Protein AF-D4MS73-F1 (afdb_monomer_lite)

Radius of gyration: 12.59 Å; chains: 1; bounding box: 32×25×39 Å

pLDDT: mean 91.41, std 13.33, range [32.91, 98.06]

Sequence (89 aa):
MLWYNETGRSRLDEIVQKLNSRGVTRCWIRSDGICSYRTAKGFRRIGIFYGYPGKLSALIAGLMREDGLTVMEQKRYLRLSWGREEEAA

Structure (mmCIF, N/CA/C/O backbone):
data_AF-D4MS73-F1
#
_entry.id   AF-D4MS73-F1
#
loop_
_atom_site.group_PDB
_atom_site.id
_atom_site.type_symbol
_atom_site.label_atom_id
_atom_site.label_alt_id
_atom_site.label_comp_id
_atom_site.label_asym_id
_atom_site.label_entity_id
_atom_site.label_seq_id
_atom_site.pdbx_PDB_ins_code
_atom_site.Cartn_x
_atom_site.Cartn_y
_atom_site.Cartn_z
_atom_site.occupancy
_atom_site.B_iso_or_equiv
_atom_site.auth_seq_id
_atom_site.auth_comp_id
_atom_site.auth_asym_id
_atom_site.auth_atom_id
_atom_site.pdbx_PDB_model_num
ATOM 1 N N . MET A 1 1 ? 13.932 1.291 -7.762 1.00 78.06 1 MET A N 1
ATOM 2 C CA . MET A 1 1 ? 13.192 1.067 -9.032 1.00 78.06 1 MET A CA 1
ATOM 3 C C . MET A 1 1 ? 12.577 2.385 -9.475 1.00 78.06 1 MET A C 1
ATOM 5 O O . MET A 1 1 ? 11.993 3.040 -8.622 1.00 78.06 1 MET A O 1
ATOM 9 N N . LEU A 1 2 ? 12.666 2.744 -10.764 1.00 90.56 2 LEU A N 1
ATOM 10 C CA . LEU A 1 2 ? 12.183 4.030 -11.293 1.00 90.56 2 LEU A CA 1
ATOM 11 C C . LEU A 1 2 ? 10.715 4.317 -10.923 1.00 90.56 2 LEU A C 1
ATOM 13 O O . LEU A 1 2 ? 10.435 5.305 -10.258 1.00 90.56 2 LEU A O 1
ATOM 17 N N . TRP A 1 3 ? 9.802 3.382 -11.219 1.00 95.31 3 TRP A N 1
ATOM 18 C CA . TRP A 1 3 ? 8.367 3.559 -10.955 1.00 95.31 3 TRP A CA 1
ATOM 19 C C . TRP A 1 3 ? 8.042 3.882 -9.488 1.00 95.31 3 TRP A C 1
ATOM 21 O O . TRP A 1 3 ? 7.258 4.793 -9.214 1.00 95.31 3 TRP A O 1
ATOM 31 N N . TYR A 1 4 ? 8.641 3.152 -8.538 1.00 95.88 4 TYR A N 1
ATOM 32 C CA . TYR A 1 4 ? 8.366 3.362 -7.114 1.00 95.88 4 TYR A CA 1
ATOM 33 C C . TYR A 1 4 ? 8.856 4.734 -6.646 1.00 95.88 4 TYR A C 1
ATOM 35 O O . TYR A 1 4 ? 8.120 5.435 -5.958 1.00 95.88 4 TYR A O 1
ATOM 43 N N . ASN A 1 5 ? 10.052 5.137 -7.078 1.00 93.62 5 ASN A N 1
ATOM 44 C CA . ASN A 1 5 ? 10.648 6.413 -6.692 1.00 93.62 5 ASN A CA 1
ATOM 45 C C . ASN A 1 5 ? 9.936 7.615 -7.332 1.00 93.62 5 ASN A C 1
ATOM 47 O O . ASN A 1 5 ? 9.844 8.659 -6.697 1.00 93.62 5 ASN A O 1
ATOM 51 N N . GLU A 1 6 ? 9.429 7.479 -8.559 1.00 94.94 6 GLU A N 1
ATOM 52 C CA . GLU A 1 6 ? 8.783 8.582 -9.281 1.00 94.94 6 GLU A CA 1
ATOM 53 C C . GLU A 1 6 ? 7.301 8.757 -8.936 1.00 94.94 6 GLU A C 1
ATOM 55 O O . GLU A 1 6 ? 6.814 9.880 -8.859 1.00 94.94 6 GLU A O 1
ATOM 60 N N . THR A 1 7 ? 6.558 7.660 -8.755 1.00 95.81 7 THR A N 1
ATOM 61 C CA . THR A 1 7 ? 5.088 7.724 -8.618 1.00 95.81 7 THR A CA 1
ATOM 62 C C . THR A 1 7 ? 4.539 6.835 -7.509 1.00 95.81 7 THR A C 1
ATOM 64 O O . THR A 1 7 ? 3.613 7.231 -6.798 1.00 95.81 7 THR A O 1
ATOM 67 N N . GLY A 1 8 ? 5.104 5.637 -7.328 1.00 96.81 8 GLY A N 1
ATOM 68 C CA . GLY A 1 8 ? 4.585 4.641 -6.393 1.00 96.81 8 GLY A CA 1
ATOM 69 C C . GLY A 1 8 ? 4.601 5.103 -4.937 1.00 96.81 8 GLY A C 1
ATOM 70 O O . GLY A 1 8 ? 3.593 4.941 -4.249 1.00 96.81 8 GLY A O 1
ATOM 71 N N . ARG A 1 9 ? 5.706 5.709 -4.487 1.00 96.75 9 ARG A N 1
ATOM 72 C CA . ARG A 1 9 ? 5.892 6.174 -3.105 1.00 96.75 9 ARG A CA 1
ATOM 73 C C . ARG A 1 9 ? 4.914 7.290 -2.744 1.00 96.75 9 ARG A C 1
ATOM 75 O O . ARG A 1 9 ? 4.118 7.119 -1.830 1.00 96.75 9 ARG A O 1
ATOM 82 N N . SER A 1 10 ? 4.866 8.364 -3.536 1.00 97.19 10 SER A N 1
ATOM 83 C CA . SER A 1 10 ? 3.920 9.469 -3.307 1.00 97.19 10 SER A CA 1
ATOM 84 C C . SER A 1 10 ? 2.464 8.984 -3.296 1.00 97.19 10 SER A C 1
ATOM 86 O O . SER A 1 10 ? 1.676 9.360 -2.427 1.00 97.19 10 SER A O 1
ATOM 88 N N . ARG A 1 11 ? 2.103 8.062 -4.201 1.00 97.75 11 ARG A N 1
ATOM 89 C CA . ARG A 1 11 ? 0.757 7.480 -4.214 1.00 97.75 11 ARG A CA 1
ATOM 90 C C . ARG A 1 11 ? 0.464 6.619 -2.983 1.00 97.75 11 ARG A C 1
ATOM 92 O O . ARG A 1 11 ? -0.684 6.573 -2.531 1.00 97.75 11 ARG A O 1
ATOM 99 N N . LEU A 1 12 ? 1.464 5.911 -2.464 1.00 97.44 12 LEU A N 1
ATOM 100 C CA . LEU A 1 12 ? 1.335 5.138 -1.235 1.00 97.44 12 LEU A CA 1
ATOM 101 C C . LEU A 1 12 ? 1.088 6.066 -0.044 1.00 97.44 12 LEU A C 1
ATOM 103 O O . LEU A 1 12 ? 0.144 5.814 0.702 1.00 97.44 12 LEU A O 1
ATOM 107 N N . ASP A 1 13 ? 1.833 7.166 0.061 1.00 96.88 13 ASP A N 1
ATOM 108 C CA . ASP A 1 13 ? 1.674 8.164 1.124 1.00 96.88 13 ASP A CA 1
ATOM 109 C C . ASP A 1 13 ? 0.258 8.755 1.147 1.00 96.88 13 ASP A C 1
ATOM 111 O O . ASP A 1 13 ? -0.387 8.802 2.197 1.00 96.88 13 ASP A O 1
ATOM 115 N N . GLU A 1 14 ? -0.296 9.113 -0.016 1.00 97.81 14 GLU A N 1
ATOM 116 C CA . GLU A 1 14 ? -1.685 9.582 -0.123 1.00 97.81 14 GLU A CA 1
ATOM 117 C C . GLU A 1 14 ? -2.704 8.548 0.384 1.00 97.81 14 GLU A C 1
ATOM 119 O O . GLU A 1 14 ? -3.708 8.893 1.017 1.00 97.81 14 GLU A O 1
ATOM 124 N N . ILE A 1 15 ? -2.498 7.266 0.061 1.00 97.69 15 ILE A N 1
ATOM 125 C CA . ILE A 1 15 ? -3.384 6.179 0.495 1.00 97.69 15 ILE A CA 1
ATOM 126 C C . ILE A 1 15 ? -3.248 5.961 2.004 1.00 97.69 15 ILE A C 1
ATOM 128 O O . ILE A 1 15 ? -4.266 5.807 2.681 1.00 97.69 15 ILE A O 1
ATOM 132 N N . VAL A 1 16 ? -2.023 5.981 2.529 1.00 96.81 16 VAL A N 1
ATOM 133 C CA . VAL A 1 16 ? -1.727 5.859 3.960 1.00 96.81 16 VAL A CA 1
ATOM 134 C C . VAL A 1 16 ? -2.408 6.981 4.740 1.00 96.81 16 VAL A C 1
ATOM 136 O O . VAL A 1 16 ? -3.146 6.698 5.680 1.00 96.81 16 VAL A O 1
ATOM 139 N N . GLN A 1 17 ? -2.279 8.238 4.308 1.00 96.75 17 GLN A N 1
ATOM 140 C CA . GLN A 1 17 ? -2.953 9.377 4.945 1.00 96.75 17 GLN A CA 1
ATOM 141 C C . GLN A 1 17 ? -4.484 9.219 4.954 1.00 96.75 17 GLN A C 1
ATOM 143 O O . GLN A 1 17 ? -5.130 9.441 5.980 1.00 96.75 17 GLN A O 1
ATOM 148 N N . LYS A 1 18 ? -5.077 8.764 3.839 1.00 97.19 18 LYS A N 1
ATOM 149 C CA . LYS A 1 18 ? -6.527 8.498 3.738 1.00 97.19 18 LYS A CA 1
ATOM 150 C C . LYS A 1 18 ? -7.009 7.355 4.628 1.00 97.19 18 LYS A C 1
ATOM 152 O O . LYS A 1 18 ? -8.188 7.323 4.975 1.00 97.19 18 LYS A O 1
ATOM 157 N N . LEU A 1 19 ? -6.153 6.380 4.918 1.00 97.06 19 LEU A N 1
ATOM 158 C CA . LEU A 1 19 ? -6.475 5.261 5.801 1.00 97.06 19 LEU A CA 1
ATOM 159 C C . LEU A 1 19 ? -6.274 5.642 7.271 1.00 97.06 19 LEU A C 1
ATOM 161 O O . LEU A 1 19 ? -7.131 5.320 8.093 1.00 97.06 19 LEU A O 1
ATOM 165 N N . ASN A 1 20 ? -5.237 6.424 7.580 1.00 95.81 20 ASN A N 1
ATOM 166 C CA . ASN A 1 20 ? -4.996 6.968 8.916 1.00 95.81 20 ASN A CA 1
ATOM 167 C C . ASN A 1 20 ? -6.165 7.837 9.396 1.00 95.81 20 ASN A C 1
ATOM 169 O O . ASN A 1 20 ? -6.617 7.664 10.524 1.00 95.81 20 ASN A O 1
ATOM 173 N N . SER A 1 21 ? -6.745 8.680 8.531 1.00 95.50 21 SER A N 1
ATOM 174 C CA . SER A 1 21 ? -7.947 9.463 8.879 1.00 95.50 21 SER A CA 1
ATOM 175 C C . SER A 1 21 ? -9.191 8.610 9.173 1.00 95.50 21 SER A C 1
ATOM 177 O O . SER A 1 21 ? -10.201 9.126 9.644 1.00 95.50 21 SER A O 1
ATOM 179 N N . ARG A 1 22 ? -9.126 7.298 8.912 1.00 94.44 22 ARG A N 1
ATOM 180 C CA . ARG A 1 22 ? -10.172 6.303 9.194 1.00 94.44 22 ARG A CA 1
ATOM 181 C C . ARG A 1 22 ? -9.785 5.337 10.318 1.00 94.44 22 ARG A C 1
ATOM 183 O O . ARG A 1 22 ? -10.500 4.359 10.520 1.00 94.44 22 ARG A O 1
ATOM 190 N N . GLY A 1 23 ? -8.650 5.550 10.990 1.00 94.50 23 GLY A N 1
ATOM 191 C CA . GLY A 1 23 ? -8.115 4.622 11.992 1.00 94.50 23 GLY A CA 1
ATOM 192 C C . GLY A 1 23 ? -7.694 3.265 11.415 1.00 94.50 23 GLY A C 1
ATOM 193 O O . GLY A 1 23 ? -7.684 2.265 12.125 1.00 94.50 23 GLY A O 1
ATOM 194 N N . VAL A 1 24 ? -7.394 3.196 10.113 1.00 95.31 24 VAL A N 1
ATOM 195 C CA . VAL A 1 24 ? -6.980 1.963 9.436 1.00 95.31 24 VAL A CA 1
ATOM 196 C C . VAL A 1 24 ? -5.488 2.017 9.149 1.00 95.31 24 VAL A C 1
ATOM 198 O O . VAL A 1 24 ? -5.006 2.930 8.489 1.00 95.31 24 VAL A O 1
ATOM 201 N N . THR A 1 25 ? -4.771 0.986 9.577 1.00 96.38 25 THR A N 1
ATOM 202 C CA . THR A 1 25 ? -3.307 0.915 9.485 1.00 96.38 25 THR A CA 1
ATOM 203 C C . THR A 1 25 ? -2.802 -0.211 8.585 1.00 96.38 25 THR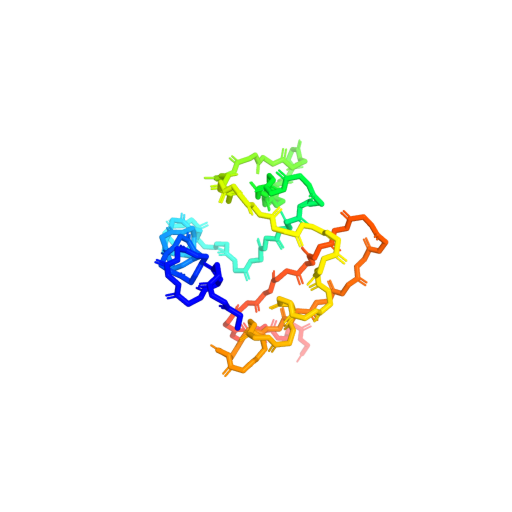 A C 1
ATOM 205 O O . THR A 1 25 ? -1.620 -0.551 8.597 1.00 96.38 25 THR A O 1
ATOM 208 N N . ARG A 1 26 ? -3.702 -0.851 7.826 1.00 96.44 26 ARG A N 1
ATOM 209 C CA . ARG A 1 26 ? -3.371 -1.984 6.953 1.00 96.44 26 ARG A CA 1
ATOM 210 C C . ARG A 1 26 ? -4.103 -1.907 5.617 1.00 96.44 26 ARG A C 1
ATOM 212 O O . ARG A 1 26 ? -5.288 -1.564 5.570 1.00 96.44 26 ARG A O 1
ATOM 219 N N . CYS A 1 27 ? -3.434 -2.301 4.539 1.00 97.56 27 CYS A N 1
ATOM 220 C CA . CYS A 1 27 ? -4.029 -2.406 3.208 1.00 97.56 27 CYS A CA 1
ATOM 221 C C . CYS A 1 27 ? -3.444 -3.572 2.395 1.00 97.56 27 CYS A C 1
ATOM 223 O O . CYS A 1 27 ? -2.483 -4.222 2.802 1.00 97.56 27 CYS A O 1
ATOM 225 N N . TRP A 1 28 ? -4.070 -3.871 1.258 1.00 97.19 28 TRP A N 1
ATOM 226 C CA . TRP A 1 28 ? -3.692 -4.945 0.348 1.00 97.19 28 TRP A CA 1
ATOM 227 C C . TRP A 1 28 ? -3.589 -4.417 -1.073 1.00 97.19 28 TRP A C 1
ATOM 229 O O . TRP A 1 28 ? -4.547 -3.828 -1.580 1.00 97.19 28 TRP A O 1
ATOM 239 N N . ILE A 1 29 ? -2.458 -4.682 -1.723 1.00 97.31 29 ILE A N 1
ATOM 240 C CA . ILE A 1 29 ? -2.203 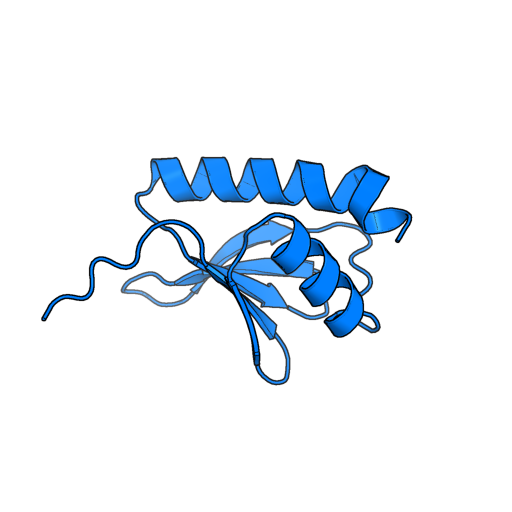-4.342 -3.122 1.00 97.31 29 ILE A CA 1
ATOM 241 C C . ILE A 1 29 ? -2.243 -5.624 -3.943 1.00 97.31 29 ILE A C 1
ATOM 243 O O . ILE A 1 29 ? -1.472 -6.552 -3.711 1.00 97.31 29 ILE A O 1
ATOM 247 N N . ARG A 1 30 ? -3.162 -5.679 -4.900 1.00 95.69 30 ARG A N 1
ATOM 248 C CA . ARG A 1 30 ? -3.242 -6.743 -5.906 1.00 95.69 30 ARG A CA 1
ATOM 249 C C . ARG A 1 30 ? -2.149 -6.599 -6.959 1.00 95.69 30 ARG A C 1
ATOM 251 O O . ARG A 1 30 ? -1.648 -5.505 -7.194 1.00 95.69 30 ARG A O 1
ATOM 258 N N . SER A 1 31 ? -1.873 -7.679 -7.687 1.00 93.56 31 SER A N 1
ATOM 259 C CA . SER A 1 31 ? -0.949 -7.669 -8.833 1.00 93.56 31 SER A CA 1
ATOM 260 C C . SER A 1 31 ? -1.316 -6.674 -9.948 1.00 93.56 31 SER A C 1
ATOM 262 O O . SER A 1 31 ? -0.452 -6.315 -10.738 1.00 93.56 31 SER A O 1
ATOM 264 N N . ASP A 1 32 ? -2.570 -6.223 -10.025 1.00 94.75 32 ASP A N 1
ATOM 265 C CA . ASP A 1 32 ? -3.053 -5.205 -10.973 1.00 94.75 32 ASP A CA 1
ATOM 266 C C . ASP A 1 32 ? -3.009 -3.767 -10.415 1.00 94.75 32 ASP A C 1
ATOM 268 O O . ASP A 1 32 ? -3.503 -2.836 -11.048 1.00 94.75 32 ASP A O 1
ATOM 272 N N . GLY A 1 33 ? -2.437 -3.567 -9.224 1.00 96.19 33 GLY A N 1
ATOM 273 C CA . GLY A 1 33 ? -2.286 -2.254 -8.598 1.00 96.19 33 GLY A CA 1
ATOM 274 C C . GLY A 1 33 ? -3.529 -1.750 -7.863 1.00 96.19 33 GLY A C 1
ATOM 275 O O . GLY A 1 33 ? -3.506 -0.642 -7.322 1.00 96.19 33 GLY A O 1
ATOM 276 N N . ILE A 1 34 ? -4.616 -2.527 -7.790 1.00 97.69 34 ILE A N 1
ATOM 277 C CA . ILE A 1 34 ? -5.773 -2.163 -6.964 1.00 97.69 34 ILE A CA 1
ATOM 278 C C . ILE A 1 34 ? -5.393 -2.271 -5.486 1.00 97.69 34 ILE A C 1
ATOM 280 O O . ILE A 1 34 ? -5.013 -3.342 -5.006 1.00 97.69 34 ILE A O 1
ATOM 284 N N . CYS A 1 35 ? -5.573 -1.170 -4.754 1.00 98.06 35 CYS A N 1
ATOM 285 C CA . CYS A 1 35 ? -5.358 -1.104 -3.316 1.00 98.06 35 CYS A CA 1
ATOM 286 C C . CYS A 1 35 ? -6.691 -1.132 -2.565 1.00 98.06 35 CYS A C 1
ATOM 288 O O . CYS A 1 35 ? -7.603 -0.343 -2.846 1.00 98.06 35 CYS A O 1
ATOM 290 N N . SER A 1 36 ? -6.802 -2.044 -1.603 1.00 97.94 36 SER A N 1
ATOM 291 C CA . SER A 1 36 ? -8.000 -2.252 -0.789 1.00 97.94 36 SER A CA 1
ATOM 292 C C . SER A 1 36 ? -7.668 -2.329 0.696 1.00 97.94 36 SER A C 1
ATOM 294 O O . SER A 1 36 ? -6.549 -2.645 1.078 1.00 97.94 36 SER A O 1
ATOM 296 N N . TYR A 1 37 ? -8.657 -2.088 1.547 1.00 97.25 37 TYR A N 1
ATOM 297 C CA . TYR A 1 37 ? -8.560 -2.267 2.995 1.00 97.25 37 TYR A CA 1
ATOM 298 C C . TYR A 1 37 ? -9.749 -3.087 3.502 1.00 97.25 37 TYR A C 1
ATOM 300 O O . TYR A 1 37 ? -10.782 -3.183 2.831 1.00 97.25 37 TYR A O 1
ATOM 308 N N . ARG A 1 38 ? -9.598 -3.716 4.671 1.00 94.38 38 ARG A N 1
ATOM 309 C CA . ARG A 1 38 ? -10.636 -4.566 5.266 1.00 94.38 38 ARG A CA 1
ATOM 310 C C . ARG A 1 38 ? -11.589 -3.729 6.120 1.00 94.38 38 ARG A C 1
ATOM 312 O O . ARG A 1 38 ? -11.162 -2.872 6.882 1.00 94.38 38 ARG A O 1
ATOM 319 N N . THR A 1 39 ? -12.878 -4.021 6.010 1.00 94.38 39 THR A N 1
ATOM 320 C CA . THR A 1 39 ? -13.956 -3.507 6.866 1.00 94.38 39 THR A CA 1
ATOM 321 C C . THR A 1 39 ? -14.747 -4.677 7.450 1.00 94.38 39 THR A C 1
ATOM 323 O O . THR A 1 39 ? -14.597 -5.812 6.991 1.00 94.38 39 THR A O 1
ATOM 326 N N . ALA A 1 40 ? -15.651 -4.409 8.397 1.00 92.25 40 ALA A N 1
ATOM 327 C CA . ALA A 1 40 ? -16.578 -5.421 8.915 1.00 92.25 40 ALA A CA 1
ATOM 328 C C . ALA A 1 40 ? -17.426 -6.087 7.810 1.00 92.25 40 ALA A C 1
ATOM 330 O O . ALA A 1 40 ? -17.767 -7.258 7.913 1.00 92.25 40 ALA A O 1
ATOM 331 N N . LYS A 1 41 ? -17.716 -5.364 6.717 1.00 93.81 41 LYS A N 1
ATOM 332 C CA . LYS A 1 41 ? -18.509 -5.849 5.571 1.00 93.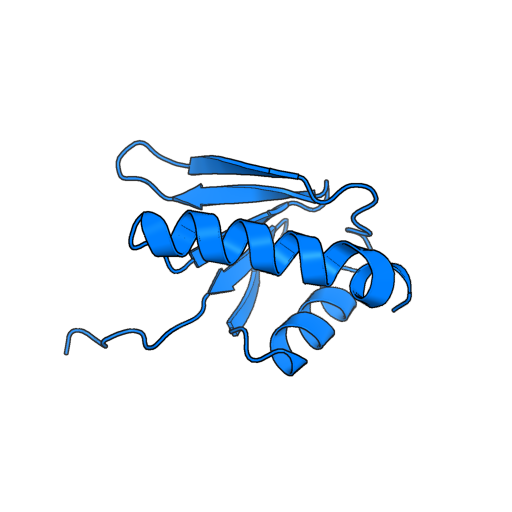81 41 LYS A CA 1
ATOM 333 C C . LYS A 1 41 ? -17.651 -6.428 4.433 1.00 93.81 41 LYS A C 1
ATOM 335 O O . LYS A 1 41 ? -18.145 -6.597 3.324 1.00 93.81 41 LYS A O 1
ATOM 340 N N . GLY A 1 42 ? -16.363 -6.680 4.673 1.00 94.62 42 GLY A N 1
ATOM 341 C CA . GLY A 1 42 ? -15.416 -7.168 3.665 1.00 94.62 42 GLY A CA 1
ATOM 342 C C . GLY A 1 42 ? -14.459 -6.090 3.149 1.00 94.62 42 GLY A C 1
ATOM 343 O O . GLY A 1 42 ? -14.239 -5.067 3.801 1.00 94.62 42 GLY A O 1
ATOM 344 N N . PHE A 1 43 ? -13.839 -6.335 1.994 1.00 95.12 43 PHE A N 1
ATOM 345 C CA . PHE A 1 43 ? -12.827 -5.443 1.420 1.00 95.12 43 PHE A CA 1
ATOM 346 C C . PHE A 1 43 ? -13.447 -4.273 0.655 1.00 95.12 43 PHE A C 1
ATOM 348 O O . PHE A 1 43 ? -14.414 -4.440 -0.085 1.00 95.12 43 PHE A O 1
ATOM 355 N N . ARG A 1 44 ? -12.851 -3.088 0.797 1.00 97.06 44 ARG A N 1
ATOM 356 C CA . ARG A 1 44 ? -13.203 -1.891 0.027 1.00 97.06 44 ARG A CA 1
ATOM 357 C C . ARG A 1 44 ? -11.973 -1.322 -0.659 1.00 97.06 44 ARG A C 1
ATOM 359 O O . ARG A 1 44 ? -10.902 -1.257 -0.059 1.00 97.06 44 ARG A O 1
ATOM 366 N N . ARG A 1 45 ? -12.138 -0.875 -1.903 1.00 97.25 45 ARG A N 1
ATOM 367 C CA . ARG A 1 45 ? -11.086 -0.194 -2.662 1.00 97.25 45 ARG A CA 1
ATOM 368 C C . ARG A 1 45 ? -10.849 1.206 -2.093 1.00 97.25 45 ARG A C 1
ATOM 370 O O . ARG A 1 45 ? -11.803 1.925 -1.805 1.00 97.25 45 ARG A O 1
ATOM 377 N N . ILE A 1 46 ? -9.582 1.590 -1.968 1.00 97.56 46 ILE A N 1
ATOM 378 C CA . ILE A 1 46 ? -9.161 2.926 -1.513 1.00 97.56 46 ILE A CA 1
ATOM 379 C C . ILE A 1 46 ? -8.317 3.666 -2.554 1.00 97.56 46 ILE A C 1
ATOM 381 O O . ILE A 1 46 ? -8.274 4.893 -2.557 1.00 97.56 46 ILE A O 1
ATOM 385 N N . GLY A 1 47 ? -7.691 2.938 -3.481 1.00 97.19 47 GLY A N 1
ATOM 386 C CA . GLY A 1 47 ? -6.848 3.543 -4.502 1.00 97.19 47 GLY A CA 1
ATOM 387 C C . GLY A 1 47 ? -6.458 2.582 -5.617 1.00 97.19 47 GLY A C 1
ATOM 388 O O . GLY A 1 47 ? -6.769 1.391 -5.582 1.00 97.19 47 GLY A O 1
ATOM 389 N N . ILE A 1 48 ? -5.792 3.143 -6.620 1.00 97.44 48 ILE A N 1
ATOM 390 C CA . ILE A 1 48 ? -5.077 2.420 -7.675 1.00 97.44 48 ILE A CA 1
ATOM 391 C C . ILE A 1 48 ? -3.661 2.985 -7.737 1.00 97.44 48 ILE A C 1
ATOM 393 O O . ILE A 1 48 ? -3.483 4.206 -7.653 1.00 97.44 48 ILE A O 1
ATOM 397 N N . PHE A 1 49 ? -2.701 2.082 -7.911 1.00 97.00 49 PHE A N 1
ATOM 398 C CA . PHE A 1 49 ? -1.330 2.350 -8.318 1.00 97.00 49 PHE A CA 1
ATOM 399 C C . PHE A 1 49 ? -1.229 2.217 -9.844 1.00 97.00 49 PHE A C 1
ATOM 401 O O . PHE A 1 49 ? -1.167 1.110 -10.378 1.00 97.00 49 PHE A O 1
ATOM 408 N N . TYR A 1 50 ? -1.280 3.337 -10.565 1.00 94.94 50 TYR A N 1
ATOM 409 C CA . TYR A 1 50 ? -1.188 3.316 -12.027 1.00 94.94 50 TYR A CA 1
ATOM 410 C C . TYR A 1 50 ? 0.209 2.881 -12.474 1.00 94.94 50 TYR A C 1
ATOM 412 O O . TYR A 1 50 ? 1.211 3.308 -11.905 1.00 94.94 50 TYR A O 1
ATOM 420 N N . GLY A 1 51 ? 0.268 1.998 -13.473 1.00 94.81 51 GLY A N 1
ATOM 421 C CA . GLY A 1 51 ? 1.528 1.418 -13.940 1.00 94.81 51 GLY A CA 1
ATOM 422 C C . GLY A 1 51 ? 2.187 0.458 -12.944 1.00 94.81 51 GLY A C 1
ATOM 423 O O . GLY A 1 51 ? 3.356 0.139 -13.129 1.00 94.81 51 GLY A O 1
ATOM 424 N N . TYR A 1 52 ? 1.466 -0.000 -11.907 1.00 95.75 52 TYR A N 1
ATOM 425 C CA . TYR A 1 52 ? 2.011 -0.899 -10.889 1.00 95.75 52 TYR A CA 1
ATOM 426 C C . TYR A 1 52 ? 2.667 -2.141 -11.519 1.00 95.75 52 TYR A C 1
ATOM 428 O O . TYR A 1 52 ? 1.982 -2.944 -12.163 1.00 95.75 52 TYR A O 1
ATOM 436 N N . PRO A 1 53 ? 3.978 -2.347 -11.314 1.00 93.62 53 PRO A N 1
ATOM 437 C CA . PRO A 1 53 ? 4.699 -3.461 -11.910 1.00 93.62 53 PRO A CA 1
ATOM 438 C C . PRO A 1 53 ? 4.511 -4.735 -11.080 1.00 93.62 53 PRO A C 1
ATOM 440 O O . PRO A 1 53 ? 5.439 -5.222 -10.441 1.00 93.62 53 PRO A O 1
ATOM 443 N N . GLY A 1 54 ? 3.308 -5.316 -11.105 1.00 92.50 54 GLY A N 1
ATOM 444 C CA . GLY A 1 54 ? 2.942 -6.464 -10.264 1.00 92.50 54 GLY A CA 1
ATOM 445 C C . GLY A 1 54 ? 3.796 -7.724 -10.444 1.00 92.50 54 GLY A C 1
ATOM 446 O O . GLY A 1 54 ? 3.890 -8.523 -9.520 1.00 92.50 54 GLY A O 1
ATOM 447 N N . LYS A 1 55 ? 4.480 -7.889 -11.586 1.00 91.56 55 LYS A N 1
ATOM 448 C CA . LYS A 1 55 ? 5.477 -8.962 -11.790 1.00 91.56 55 LYS A CA 1
ATOM 449 C C . LYS A 1 55 ? 6.744 -8.780 -10.941 1.00 91.56 55 LYS A C 1
ATOM 451 O O . LYS A 1 55 ? 7.486 -9.732 -10.744 1.00 91.56 55 LYS A O 1
ATOM 456 N N . LEU A 1 56 ? 6.990 -7.564 -10.461 1.00 92.62 56 LEU A N 1
ATOM 457 C CA . LEU A 1 56 ? 8.134 -7.169 -9.640 1.00 92.62 56 LEU A CA 1
ATOM 458 C C . LEU A 1 56 ? 7.701 -6.880 -8.192 1.00 92.62 56 LEU A C 1
ATOM 460 O O . LEU A 1 56 ? 8.356 -6.111 -7.491 1.00 92.62 56 LEU A O 1
ATOM 464 N N . SER A 1 57 ? 6.598 -7.483 -7.732 1.00 90.94 57 SER A N 1
ATOM 465 C CA . SER A 1 57 ? 6.018 -7.226 -6.408 1.00 90.94 57 SER A CA 1
ATOM 466 C C . SER A 1 57 ? 6.996 -7.469 -5.258 1.00 90.94 57 SER A C 1
ATOM 468 O O . SER A 1 57 ? 6.980 -6.698 -4.307 1.00 90.94 57 SER A O 1
ATOM 470 N N . ALA A 1 58 ? 7.869 -8.477 -5.355 1.00 91.94 58 ALA A N 1
ATOM 471 C CA . ALA A 1 58 ? 8.888 -8.765 -4.341 1.00 91.94 58 ALA A CA 1
ATOM 472 C C . ALA A 1 58 ? 9.915 -7.623 -4.205 1.00 91.94 58 ALA A C 1
ATOM 474 O O . ALA A 1 58 ? 10.258 -7.213 -3.097 1.00 91.94 58 ALA A O 1
ATOM 475 N N . LEU A 1 59 ? 10.351 -7.047 -5.332 1.00 93.69 59 LEU A N 1
ATOM 476 C CA . LEU A 1 59 ? 11.261 -5.899 -5.347 1.00 93.69 59 LEU A CA 1
ATOM 477 C C . LEU A 1 59 ? 10.583 -4.652 -4.764 1.00 93.69 59 LEU A C 1
ATOM 479 O O . LEU A 1 59 ? 11.169 -3.948 -3.948 1.00 93.69 59 LEU A O 1
ATOM 483 N N . ILE A 1 60 ? 9.327 -4.399 -5.146 1.00 94.62 60 ILE A N 1
ATOM 484 C CA . ILE A 1 60 ? 8.538 -3.289 -4.592 1.00 94.62 60 ILE A CA 1
ATOM 485 C C . ILE A 1 60 ? 8.321 -3.478 -3.086 1.00 94.62 60 ILE A C 1
ATOM 487 O O . ILE A 1 60 ? 8.425 -2.516 -2.333 1.00 94.62 60 ILE A O 1
ATOM 491 N N . ALA A 1 61 ? 8.057 -4.708 -2.636 1.00 95.00 61 ALA A N 1
ATOM 492 C CA . ALA A 1 61 ? 7.918 -5.025 -1.221 1.00 95.00 61 ALA A CA 1
ATOM 493 C C . ALA A 1 61 ? 9.209 -4.729 -0.446 1.00 95.00 61 ALA A C 1
ATOM 495 O O . ALA A 1 61 ? 9.129 -4.212 0.661 1.00 95.00 61 ALA A O 1
ATOM 496 N N . GLY A 1 62 ? 10.384 -5.004 -1.026 1.00 95.69 62 GLY A N 1
ATOM 497 C CA . GLY A 1 62 ? 11.677 -4.598 -0.465 1.00 95.69 62 GLY A CA 1
ATOM 498 C C . GLY A 1 62 ? 11.773 -3.086 -0.251 1.00 95.69 62 GLY A C 1
ATOM 499 O O . GLY A 1 62 ? 11.998 -2.647 0.870 1.00 95.69 62 GLY A O 1
ATOM 500 N N . LEU A 1 63 ? 11.477 -2.297 -1.288 1.00 95.94 63 LEU A N 1
ATOM 501 C CA . LEU A 1 63 ? 11.511 -0.828 -1.212 1.00 95.94 63 LEU A CA 1
ATOM 502 C C . LEU A 1 63 ? 10.522 -0.265 -0.178 1.00 95.94 63 LEU A C 1
ATOM 504 O O . LEU A 1 63 ? 10.842 0.649 0.570 1.00 95.94 63 LEU A O 1
ATOM 508 N N . MET A 1 64 ? 9.319 -0.834 -0.094 1.00 95.88 64 MET A N 1
ATOM 509 C CA . MET A 1 64 ? 8.330 -0.442 0.915 1.00 95.88 64 MET A CA 1
ATOM 510 C C . MET A 1 64 ? 8.799 -0.768 2.344 1.00 95.88 64 MET A C 1
ATOM 512 O O . MET A 1 64 ? 8.504 -0.014 3.268 1.00 95.88 64 MET A O 1
ATOM 516 N N . ARG A 1 65 ? 9.532 -1.874 2.542 1.00 96.38 65 ARG A N 1
ATOM 517 C CA . ARG A 1 65 ? 10.134 -2.213 3.844 1.00 96.38 65 ARG A CA 1
ATOM 518 C C . ARG A 1 65 ? 11.260 -1.253 4.219 1.00 96.38 65 ARG A C 1
ATOM 520 O O . ARG A 1 65 ? 11.347 -0.876 5.382 1.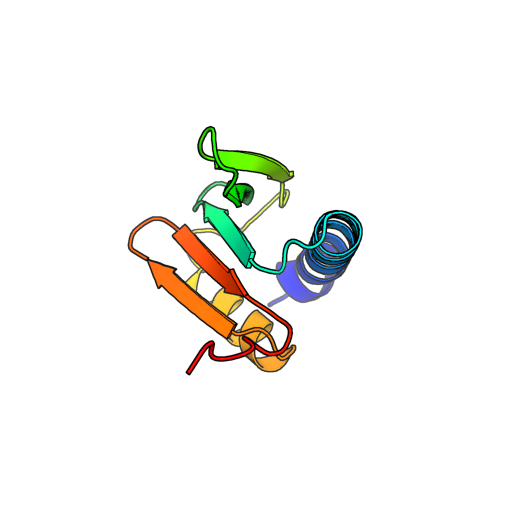00 96.38 65 ARG A O 1
ATOM 527 N N . GLU A 1 66 ? 12.079 -0.833 3.255 1.00 95.81 66 GLU A N 1
ATOM 528 C CA . GLU A 1 66 ? 13.094 0.216 3.456 1.00 95.81 66 GLU A CA 1
ATOM 529 C C . GLU A 1 66 ? 12.458 1.548 3.888 1.00 95.81 66 GLU A C 1
ATOM 531 O O . GLU A 1 66 ? 13.017 2.249 4.726 1.00 95.81 66 GLU A O 1
ATOM 536 N N . ASP A 1 67 ? 11.244 1.843 3.409 1.00 94.19 67 ASP A N 1
ATOM 537 C CA . ASP A 1 67 ? 10.441 2.999 3.835 1.00 94.19 67 ASP A CA 1
ATOM 538 C C . ASP A 1 67 ? 9.751 2.803 5.210 1.00 94.19 67 ASP A C 1
ATOM 540 O O . ASP A 1 67 ? 8.943 3.629 5.634 1.00 94.19 67 ASP A O 1
ATOM 544 N N . GLY A 1 68 ? 10.052 1.715 5.930 1.00 93.75 68 GLY A N 1
ATOM 545 C CA . GLY A 1 68 ? 9.568 1.460 7.292 1.00 93.75 68 GLY A CA 1
ATOM 546 C C . GLY A 1 68 ? 8.213 0.753 7.383 1.00 93.75 68 GLY A C 1
ATOM 547 O O . GLY A 1 68 ? 7.631 0.666 8.466 1.00 93.75 68 GLY A O 1
ATOM 548 N N . LEU A 1 69 ? 7.689 0.228 6.273 1.00 95.81 69 LEU A N 1
ATOM 549 C CA . LEU A 1 69 ? 6.434 -0.525 6.263 1.00 95.81 69 LEU A CA 1
ATOM 550 C C . LEU A 1 69 ? 6.668 -2.004 6.574 1.00 95.81 69 LEU A C 1
ATOM 552 O O . LEU A 1 69 ? 7.620 -2.628 6.111 1.00 95.81 69 LEU A O 1
ATOM 556 N N . THR A 1 70 ? 5.715 -2.627 7.264 1.00 96.88 70 THR A N 1
ATOM 557 C CA . THR A 1 70 ? 5.657 -4.090 7.326 1.00 96.88 70 THR A CA 1
ATOM 558 C C . THR A 1 70 ? 4.948 -4.605 6.079 1.00 96.88 70 THR A C 1
ATOM 560 O O . THR A 1 70 ? 3.770 -4.312 5.866 1.00 96.88 70 THR A O 1
ATOM 563 N N . VAL A 1 71 ? 5.652 -5.382 5.251 1.00 96.69 71 VAL A N 1
ATOM 564 C CA . VAL A 1 71 ? 5.105 -5.925 3.997 1.00 96.69 71 VAL A CA 1
ATOM 565 C C . VAL A 1 71 ? 5.199 -7.444 3.968 1.00 96.69 71 VAL A C 1
ATOM 567 O O . VAL A 1 71 ? 6.292 -8.014 4.015 1.00 96.69 71 VAL A O 1
ATOM 570 N N . MET A 1 72 ? 4.046 -8.095 3.822 1.00 95.06 72 MET A N 1
ATOM 571 C CA . MET A 1 72 ? 3.920 -9.542 3.667 1.00 95.06 72 MET A CA 1
ATOM 572 C C . MET A 1 72 ? 3.400 -9.903 2.279 1.00 95.06 72 MET A C 1
ATOM 574 O O . MET A 1 72 ? 2.364 -9.408 1.833 1.00 95.06 72 MET A O 1
ATOM 578 N N . GLU A 1 73 ? 4.089 -10.823 1.618 1.00 92.19 73 GLU A N 1
ATOM 579 C CA . GLU A 1 73 ? 3.673 -11.379 0.334 1.00 92.19 73 GLU A CA 1
ATOM 580 C C . GLU A 1 73 ? 2.662 -12.507 0.566 1.00 92.19 73 GLU A C 1
ATOM 582 O O . GLU A 1 73 ? 2.937 -13.488 1.251 1.00 92.19 73 GLU A O 1
ATOM 587 N N . GLN A 1 74 ? 1.458 -12.364 0.016 1.00 87.19 74 GLN A N 1
ATOM 588 C CA . GLN A 1 74 ? 0.358 -13.310 0.187 1.00 87.19 74 GLN A CA 1
ATOM 589 C C . GLN A 1 74 ? -0.189 -13.746 -1.168 1.00 87.19 74 GLN A C 1
ATOM 591 O O . GLN A 1 74 ? -1.207 -13.227 -1.629 1.00 87.19 74 GLN A O 1
ATOM 596 N N . LYS A 1 75 ? 0.459 -14.736 -1.797 1.00 81.38 75 LYS A N 1
ATOM 597 C CA . LYS A 1 75 ? 0.097 -15.308 -3.110 1.00 81.38 75 LYS A CA 1
ATOM 598 C C . LYS A 1 75 ? -0.120 -14.239 -4.198 1.00 81.38 75 LYS A C 1
ATOM 600 O O . LYS A 1 75 ? 0.781 -13.964 -4.972 1.00 81.38 75 LYS A O 1
ATOM 605 N N . ARG A 1 76 ? -1.325 -13.659 -4.272 1.00 84.62 76 ARG A N 1
ATOM 606 C CA . ARG A 1 76 ? -1.761 -12.665 -5.272 1.00 84.62 76 ARG A CA 1
ATOM 607 C C . ARG A 1 76 ? -1.758 -11.214 -4.769 1.00 84.62 76 ARG A C 1
ATOM 609 O O . ARG A 1 76 ? -2.188 -10.324 -5.504 1.00 84.62 76 ARG A O 1
ATOM 616 N N . TYR A 1 77 ? -1.329 -10.977 -3.530 1.00 92.25 77 TYR A N 1
ATOM 617 C CA . TYR A 1 77 ? -1.408 -9.671 -2.879 1.00 92.25 77 TYR A CA 1
ATOM 618 C C . TYR A 1 77 ? -0.133 -9.350 -2.099 1.00 92.25 77 TYR A C 1
ATOM 620 O O . TYR A 1 77 ? 0.477 -10.245 -1.518 1.00 92.25 77 TYR A O 1
ATOM 628 N N . LEU A 1 78 ? 0.206 -8.068 -2.000 1.00 95.75 78 LEU A N 1
ATOM 629 C CA . LEU A 1 78 ? 1.029 -7.543 -0.914 1.00 95.75 78 LEU A CA 1
ATOM 630 C C . LEU A 1 78 ? 0.099 -7.068 0.197 1.00 95.75 78 LEU A C 1
ATOM 632 O O . LEU A 1 78 ? -0.777 -6.246 -0.064 1.00 95.75 78 LEU A O 1
ATOM 636 N N . ARG A 1 79 ? 0.276 -7.559 1.423 1.00 96.56 79 ARG A N 1
ATOM 637 C CA . ARG A 1 79 ? -0.336 -6.979 2.622 1.00 96.56 79 ARG A CA 1
ATOM 638 C C . ARG A 1 79 ? 0.654 -5.995 3.231 1.00 96.56 79 ARG A C 1
ATOM 640 O O . ARG A 1 79 ? 1.760 -6.392 3.582 1.00 96.56 79 ARG A O 1
ATOM 647 N N . LEU A 1 80 ? 0.232 -4.747 3.377 1.00 97.06 80 LEU A N 1
ATOM 648 C CA . LEU A 1 80 ? 0.997 -3.678 4.002 1.00 97.06 80 LEU A CA 1
ATOM 649 C C . LEU A 1 80 ? 0.380 -3.356 5.361 1.00 97.06 80 LEU A C 1
ATOM 651 O O . LEU A 1 80 ? -0.848 -3.360 5.507 1.00 97.06 80 LEU A O 1
ATOM 655 N N . SER A 1 81 ? 1.222 -3.044 6.335 1.00 96.56 81 SER A N 1
ATOM 656 C CA . SER A 1 81 ? 0.814 -2.478 7.616 1.00 96.56 81 SER A CA 1
ATOM 657 C C . SER A 1 81 ? 1.855 -1.507 8.163 1.00 96.56 81 SER A C 1
ATOM 659 O O . SER A 1 81 ? 3.046 -1.643 7.884 1.00 96.56 81 SER A O 1
ATOM 661 N N . TRP A 1 82 ? 1.393 -0.524 8.931 1.00 94.94 82 TRP A N 1
ATOM 662 C CA . TRP A 1 82 ? 2.216 0.512 9.560 1.00 94.94 82 TRP A CA 1
ATOM 663 C C . TRP A 1 82 ? 1.643 0.917 10.919 1.00 94.94 82 TRP A C 1
ATOM 665 O O . TRP A 1 82 ? 0.508 0.585 11.244 1.00 94.94 82 TRP A O 1
ATOM 675 N N . GLY A 1 83 ? 2.420 1.647 11.717 1.00 86.88 83 GLY A N 1
ATOM 676 C CA . GLY A 1 83 ? 2.062 1.951 13.104 1.00 86.88 83 GLY A CA 1
ATOM 677 C C . GLY A 1 83 ? 2.290 0.762 14.042 1.00 86.88 83 GLY A C 1
ATOM 678 O O . GLY A 1 83 ? 2.464 -0.374 13.600 1.00 86.88 83 GLY A O 1
ATOM 679 N N . ARG A 1 84 ? 2.334 1.032 15.352 1.00 61.9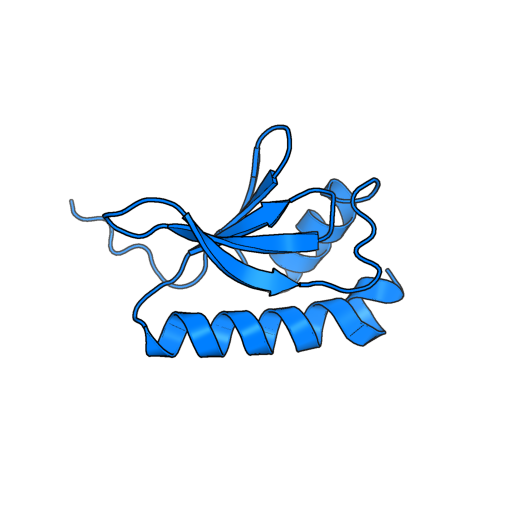1 84 ARG A N 1
ATOM 680 C CA . ARG A 1 84 ? 2.417 -0.029 16.360 1.00 61.91 84 ARG A CA 1
ATOM 681 C C . ARG A 1 84 ? 1.120 -0.828 16.308 1.00 61.91 84 ARG A C 1
ATOM 683 O O . ARG A 1 84 ? 0.043 -0.263 16.490 1.00 61.91 84 ARG A O 1
ATOM 690 N N . GLU A 1 85 ? 1.218 -2.130 16.058 1.00 51.94 85 GLU A N 1
ATOM 691 C CA . GLU A 1 85 ? 0.209 -3.025 16.606 1.00 51.94 85 GLU A CA 1
ATOM 692 C C . GLU A 1 85 ? 0.328 -2.849 18.121 1.00 51.94 85 GLU A C 1
ATOM 694 O O . GLU A 1 85 ? 1.346 -3.209 18.704 1.00 51.94 85 GLU A O 1
ATOM 699 N N . GLU A 1 86 ? -0.651 -2.200 18.756 1.00 42.69 86 GLU A N 1
ATOM 700 C CA . GLU A 1 86 ? -0.917 -2.538 20.148 1.00 42.69 86 GLU A CA 1
ATOM 701 C C . GLU A 1 86 ? -1.251 -4.027 20.117 1.00 42.69 86 GLU A C 1
ATOM 703 O O . GLU A 1 86 ? -2.326 -4.438 19.670 1.00 42.69 86 GLU A O 1
ATOM 708 N N . GLU A 1 87 ? -0.257 -4.844 20.461 1.00 37.16 87 GLU A N 1
ATOM 709 C CA . GLU A 1 87 ? -0.482 -6.196 20.927 1.00 37.16 87 GLU A CA 1
ATOM 710 C C . GLU A 1 87 ? -1.487 -6.066 22.067 1.00 37.16 87 GLU A C 1
ATOM 712 O O . GLU A 1 87 ? -1.171 -5.607 23.160 1.00 37.16 87 GLU A O 1
ATOM 717 N N . ALA A 1 88 ? -2.743 -6.391 21.779 1.00 39.34 88 ALA A N 1
ATOM 718 C CA . ALA A 1 88 ? -3.682 -6.744 22.819 1.00 39.34 88 ALA A CA 1
ATOM 719 C C . ALA A 1 88 ? -3.192 -8.071 23.414 1.00 39.34 88 ALA A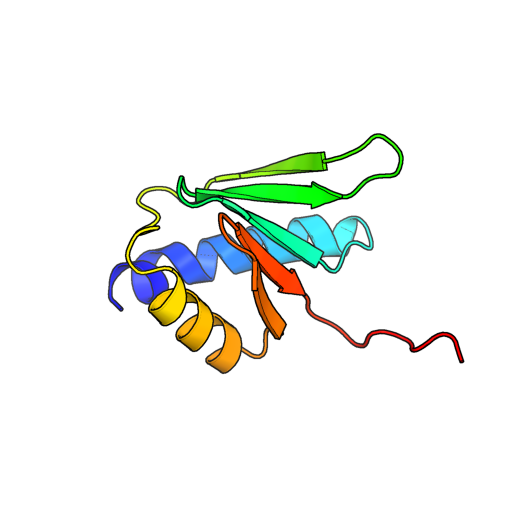 C 1
ATOM 721 O O . ALA A 1 88 ? -3.573 -9.139 22.931 1.00 39.34 88 ALA A O 1
ATOM 722 N N . ALA A 1 89 ? -2.299 -7.978 24.399 1.00 32.91 89 ALA A N 1
ATOM 723 C CA . ALA A 1 89 ? -1.972 -9.018 25.367 1.00 32.91 89 ALA A CA 1
ATOM 724 C C . ALA A 1 89 ? -1.378 -8.373 26.625 1.00 32.91 89 ALA A C 1
ATOM 726 O O . ALA A 1 89 ? -0.285 -7.774 26.524 1.00 32.91 89 ALA A O 1
#

Foldseek 3Di:
DVLCVPQVVVQVVVLCVVCVVVVHFKWKQFLQQFIWDADPVGIDTRDGSPPRNSVCVVVVQVVVVVVVWDWDDDPGIIMIGDDDPPPPD

Secondary structure (DSSP, 8-state):
-HHIIIIIHHHHHHHHHHHHTTT--EEEEETTSEEEEEETTEEEEEEE-TT--GGGHHHHHHHHHHTT-EEEEETTEEEEE-S------